Protein AF-A0A2W6AC91-F1 (afdb_monomer_lite)

Radius of gyration: 20.69 Å; chains: 1; bounding box: 42×21×51 Å

Sequence (63 aa):
MEAGVGTASRELGVPRRSLHRWLARYQEAGIEGLVERSRRPLELQPTIPTWVDRVIITVRLLT

pLDDT: mean 90.2, std 9.68, range [41.34, 97.31]

Foldseek 3Di:
DPDPLVRVCVVVVHDSVVVVQQVVLCVVPNPVSNPDDDPDDPDDDDPDPPVVVVVVVVVVVVD

Secondary structure (DSSP, 8-state):
-PPPHHHHHHHTT--HHHHHHHHHHHHHHGGGGGSPPP-S-SSPPP-S-HHHHHHHHHHHHH-

Structure (mmCIF, N/CA/C/O backbone):
data_AF-A0A2W6AC91-F1
#
_entry.id   AF-A0A2W6AC91-F1
#
loop_
_atom_site.group_PDB
_atom_site.id
_atom_site.type_symbol
_atom_site.label_atom_id
_atom_site.label_alt_id
_atom_site.label_comp_id
_atom_site.label_asym_id
_atom_site.label_entity_id
_atom_site.label_seq_id
_atom_site.pdbx_PDB_ins_code
_atom_site.Cartn_x
_atom_site.Cartn_y
_atom_site.Cartn_z
_atom_site.occupancy
_atom_site.B_iso_or_equiv
_atom_site.auth_seq_id
_atom_site.auth_comp_id
_atom_site.auth_asym_id
_atom_site.auth_atom_id
_atom_site.pdbx_PDB_model_num
ATOM 1 N N . MET A 1 1 ? 19.216 -3.883 -27.511 1.00 41.34 1 MET A N 1
ATOM 2 C CA . MET A 1 1 ? 19.212 -2.617 -26.750 1.00 41.34 1 MET A CA 1
ATOM 3 C C . MET A 1 1 ? 17.993 -2.663 -25.864 1.00 41.34 1 MET A C 1
ATOM 5 O O . MET A 1 1 ? 16.896 -2.716 -26.404 1.00 41.34 1 MET A O 1
ATOM 9 N N . GLU A 1 2 ? 18.167 -2.755 -24.549 1.00 52.44 2 GLU A N 1
ATOM 10 C CA . GLU A 1 2 ? 17.022 -2.691 -23.641 1.00 52.44 2 GLU A CA 1
ATOM 11 C C . GLU A 1 2 ? 16.302 -1.361 -23.871 1.00 52.44 2 GLU A C 1
ATOM 13 O O . GLU A 1 2 ? 16.918 -0.292 -23.842 1.00 52.44 2 GLU A O 1
ATOM 18 N N . ALA A 1 3 ? 15.019 -1.430 -24.219 1.00 67.56 3 ALA A N 1
ATOM 19 C CA . ALA A 1 3 ? 14.214 -0.248 -24.455 1.00 67.56 3 ALA A CA 1
ATOM 20 C C . ALA A 1 3 ? 14.205 0.593 -23.170 1.00 67.56 3 ALA A C 1
ATOM 22 O O . ALA A 1 3 ? 13.733 0.151 -22.125 1.00 67.56 3 ALA A O 1
ATOM 23 N N . GLY A 1 4 ? 14.754 1.807 -23.233 1.00 86.00 4 GLY A N 1
ATOM 24 C CA . GLY A 1 4 ? 14.780 2.699 -22.076 1.00 86.00 4 GLY A CA 1
ATOM 25 C C . GLY A 1 4 ? 13.367 3.042 -21.586 1.00 86.00 4 GLY A C 1
ATOM 26 O O . GLY A 1 4 ? 12.392 2.950 -22.336 1.00 86.00 4 GLY A O 1
ATOM 27 N N . VAL A 1 5 ? 13.254 3.527 -20.344 1.00 88.31 5 VAL A N 1
ATOM 28 C CA . VAL A 1 5 ? 11.977 3.862 -19.668 1.00 88.31 5 VAL A CA 1
ATOM 29 C C . VAL A 1 5 ? 11.029 4.706 -20.538 1.00 88.31 5 VAL A C 1
ATOM 31 O O . VAL A 1 5 ? 9.809 4.582 -20.450 1.00 88.31 5 VAL A O 1
ATOM 34 N N . GLY A 1 6 ? 11.568 5.562 -21.412 1.00 90.94 6 GLY A N 1
ATOM 35 C CA . GLY A 1 6 ? 10.775 6.377 -22.331 1.00 90.94 6 GLY A CA 1
ATOM 36 C C . GLY A 1 6 ? 10.052 5.602 -23.437 1.00 90.94 6 GLY A C 1
ATOM 37 O O . GLY A 1 6 ? 8.962 6.022 -23.822 1.00 90.94 6 GLY A O 1
ATOM 38 N N . THR A 1 7 ? 10.627 4.509 -23.935 1.00 94.12 7 THR A N 1
ATOM 39 C CA . THR A 1 7 ? 9.998 3.631 -24.933 1.00 94.12 7 THR A CA 1
ATOM 40 C C . THR A 1 7 ? 8.956 2.744 -24.265 1.00 94.12 7 THR A C 1
ATOM 42 O O . THR A 1 7 ? 7.795 2.802 -24.660 1.00 94.12 7 THR A O 1
ATOM 45 N N . ALA A 1 8 ? 9.313 2.090 -23.155 1.00 92.81 8 ALA A N 1
ATOM 46 C CA . ALA A 1 8 ? 8.380 1.288 -22.360 1.00 92.81 8 ALA A CA 1
ATOM 47 C C . ALA A 1 8 ? 7.154 2.095 -21.888 1.00 92.81 8 ALA A C 1
ATOM 49 O O . ALA A 1 8 ? 6.032 1.600 -21.890 1.00 92.81 8 ALA A O 1
ATOM 50 N N . SER A 1 9 ? 7.337 3.374 -21.535 1.00 95.00 9 SER A N 1
ATOM 51 C CA . SER A 1 9 ? 6.230 4.268 -21.163 1.00 95.00 9 SER A CA 1
ATOM 52 C C . SER A 1 9 ? 5.203 4.438 -22.283 1.00 95.00 9 SER A C 1
ATOM 54 O O . SER A 1 9 ? 4.007 4.480 -22.006 1.00 95.00 9 SER A O 1
ATOM 56 N N . ARG A 1 10 ? 5.660 4.536 -23.537 1.00 95.19 10 ARG A N 1
ATOM 57 C CA . ARG A 1 10 ? 4.780 4.682 -24.702 1.00 95.19 10 ARG A CA 1
ATOM 58 C C . ARG A 1 10 ? 4.105 3.366 -25.064 1.00 95.19 10 ARG A C 1
ATOM 60 O O . ARG A 1 10 ? 2.904 3.369 -25.286 1.00 95.19 10 ARG A O 1
ATOM 67 N N . GLU A 1 11 ? 4.858 2.271 -25.079 1.00 95.69 11 GLU A N 1
ATOM 68 C CA . GLU A 1 11 ? 4.346 0.939 -25.428 1.00 95.69 11 GLU A CA 1
ATOM 69 C C . GLU A 1 11 ? 3.292 0.442 -24.436 1.00 95.69 11 GLU A C 1
ATOM 71 O O . GLU A 1 11 ? 2.276 -0.115 -24.836 1.00 95.69 11 GLU A O 1
ATOM 76 N N . LEU A 1 12 ? 3.503 0.690 -23.141 1.00 93.56 12 LEU A N 1
ATOM 77 C CA . LEU A 1 12 ? 2.604 0.239 -22.078 1.00 93.56 12 LEU A CA 1
ATOM 78 C C . LEU A 1 12 ? 1.522 1.271 -21.722 1.00 93.56 12 LEU A C 1
ATOM 80 O O . LEU A 1 12 ? 0.658 0.986 -20.897 1.00 93.56 12 LEU A O 1
ATOM 84 N N . GLY A 1 13 ? 1.592 2.494 -22.261 1.00 95.69 13 GLY A N 1
ATOM 85 C CA . GLY A 1 13 ? 0.688 3.591 -21.890 1.00 95.69 13 GLY A CA 1
ATOM 86 C C . GLY A 1 13 ? 0.815 4.041 -20.426 1.00 95.69 13 GLY A C 1
ATOM 87 O O . GLY A 1 13 ? -0.072 4.705 -19.889 1.00 95.69 13 GLY A O 1
ATOM 88 N N . VAL A 1 14 ? 1.912 3.686 -19.752 1.00 94.88 14 VAL A N 1
ATOM 89 C CA . VAL A 1 14 ? 2.141 3.986 -18.334 1.00 94.88 14 VAL A CA 1
ATOM 90 C C . VAL A 1 14 ? 3.031 5.225 -18.200 1.00 94.88 14 VAL A C 1
ATOM 92 O O . VAL A 1 14 ? 4.067 5.313 -18.861 1.00 94.88 14 VAL A O 1
ATOM 95 N N . PRO A 1 15 ? 2.715 6.181 -17.306 1.00 95.81 15 PRO A N 1
ATOM 96 C CA . PRO A 1 15 ? 3.581 7.330 -17.057 1.00 95.81 15 PRO A CA 1
ATOM 97 C C . PRO A 1 15 ? 4.995 6.925 -16.613 1.00 95.81 15 PRO A C 1
ATOM 99 O O . PRO A 1 15 ? 5.148 6.098 -15.713 1.00 95.81 15 PRO A O 1
ATOM 102 N N . ARG A 1 16 ? 6.033 7.597 -17.139 1.00 94.19 16 ARG A N 1
ATOM 103 C CA . ARG A 1 16 ? 7.448 7.373 -16.759 1.00 94.19 16 ARG A CA 1
ATOM 104 C C . ARG A 1 16 ? 7.675 7.349 -15.242 1.00 94.19 16 ARG A C 1
ATOM 106 O O . ARG A 1 16 ? 8.406 6.500 -14.751 1.00 94.19 16 ARG A O 1
ATOM 113 N N . ARG A 1 17 ? 6.994 8.227 -14.488 1.00 95.69 17 ARG A N 1
ATOM 114 C CA . ARG A 1 17 ? 7.058 8.264 -13.010 1.00 95.69 17 ARG A CA 1
ATOM 115 C C . ARG A 1 17 ? 6.690 6.925 -12.357 1.00 95.69 17 ARG A C 1
ATOM 117 O O . ARG A 1 17 ? 7.294 6.537 -11.363 1.00 95.69 17 ARG A O 1
ATOM 124 N N . SER A 1 18 ? 5.703 6.221 -12.910 1.00 94.31 18 SER A N 1
ATOM 125 C CA . SER A 1 18 ? 5.249 4.931 -12.394 1.00 94.31 18 SER A CA 1
ATOM 126 C C . SER A 1 18 ? 6.264 3.841 -12.717 1.00 94.31 18 SER A C 1
ATOM 128 O O . SER A 1 18 ? 6.565 3.041 -11.839 1.00 94.31 18 SER A O 1
ATOM 130 N N . LEU A 1 19 ? 6.846 3.867 -13.923 1.00 94.69 19 LEU A N 1
ATOM 131 C CA . LEU A 1 19 ? 7.914 2.946 -14.316 1.00 94.69 19 LEU A CA 1
ATOM 132 C C . LEU A 1 19 ? 9.168 3.118 -13.455 1.00 94.69 19 LEU A C 1
ATOM 134 O O . LEU A 1 19 ? 9.691 2.128 -12.962 1.00 94.69 19 LEU A O 1
ATOM 138 N N . HIS A 1 20 ? 9.615 4.352 -13.197 1.00 94.44 20 HIS A N 1
ATOM 139 C CA . HIS A 1 20 ? 10.746 4.597 -12.293 1.00 94.44 20 HIS A CA 1
ATOM 140 C C . HIS A 1 20 ? 10.475 4.080 -10.880 1.00 94.44 20 HIS A C 1
ATOM 142 O O . HIS A 1 20 ? 11.341 3.457 -10.275 1.00 94.44 20 HIS A O 1
ATOM 148 N N . ARG A 1 21 ? 9.255 4.283 -10.367 1.00 93.62 21 ARG A N 1
ATOM 149 C CA . ARG A 1 21 ? 8.854 3.751 -9.061 1.00 93.62 21 ARG A CA 1
ATOM 150 C C . ARG A 1 21 ? 8.864 2.221 -9.034 1.00 93.62 21 ARG A C 1
ATOM 152 O O . ARG A 1 21 ? 9.285 1.648 -8.037 1.00 93.62 21 ARG A O 1
ATOM 159 N N . TRP A 1 22 ? 8.381 1.560 -10.084 1.00 94.12 22 TRP A N 1
ATOM 160 C CA . TRP A 1 22 ? 8.432 0.098 -10.189 1.00 94.12 22 TRP A CA 1
ATOM 161 C C . TRP A 1 22 ? 9.868 -0.411 -10.303 1.00 94.12 22 TRP A C 1
ATOM 163 O O . TRP A 1 22 ? 10.214 -1.359 -9.611 1.00 94.12 22 TRP A O 1
ATOM 173 N N . LEU A 1 23 ? 10.714 0.256 -11.091 1.00 94.69 23 LEU A N 1
ATOM 174 C CA . LEU A 1 23 ? 12.121 -0.106 -11.243 1.00 94.69 23 LEU A CA 1
ATOM 175 C C . LEU A 1 23 ? 12.883 0.002 -9.920 1.00 94.69 23 LEU A C 1
ATOM 177 O O . LEU A 1 23 ? 13.582 -0.936 -9.561 1.00 94.69 23 LEU A O 1
ATOM 181 N N . ALA A 1 24 ? 12.698 1.093 -9.170 1.00 94.94 24 ALA A N 1
ATOM 182 C CA . ALA A 1 24 ? 13.305 1.251 -7.849 1.00 94.94 24 ALA A CA 1
ATOM 183 C C . ALA A 1 24 ? 12.882 0.118 -6.897 1.00 94.94 24 ALA A C 1
ATOM 185 O O . ALA A 1 24 ? 13.723 -0.542 -6.298 1.00 94.94 24 ALA A O 1
ATOM 186 N N . ARG A 1 25 ? 11.581 -0.197 -6.839 1.00 95.31 25 ARG A N 1
ATOM 187 C CA . ARG A 1 25 ? 11.079 -1.303 -6.005 1.00 95.31 25 ARG A CA 1
ATOM 188 C C . ARG A 1 25 ? 11.602 -2.669 -6.442 1.00 95.31 25 ARG A C 1
ATOM 190 O O . ARG A 1 25 ? 11.861 -3.513 -5.591 1.00 95.31 25 ARG A O 1
ATOM 197 N N . TYR A 1 26 ? 11.731 -2.889 -7.747 1.00 95.31 26 TYR A N 1
ATOM 198 C CA . TYR A 1 26 ? 12.302 -4.115 -8.293 1.00 95.31 26 TYR A CA 1
ATOM 199 C C . TYR A 1 26 ? 13.790 -4.243 -7.951 1.00 95.31 26 TYR A C 1
ATOM 201 O O . TYR A 1 26 ? 14.249 -5.323 -7.605 1.00 95.31 26 TYR A O 1
ATOM 209 N N . GLN A 1 27 ? 14.542 -3.143 -7.991 1.00 96.00 27 GLN A N 1
ATOM 210 C CA . GLN A 1 27 ? 15.948 -3.127 -7.581 1.00 96.00 27 GLN A CA 1
ATOM 211 C C . GLN A 1 27 ? 16.117 -3.400 -6.079 1.00 96.00 27 GLN A C 1
ATOM 213 O O . GLN A 1 27 ? 17.075 -4.057 -5.690 1.00 96.00 27 GLN A O 1
ATOM 218 N N . GLU A 1 28 ? 15.185 -2.935 -5.244 1.00 97.06 28 GLU A N 1
ATOM 219 C CA . GLU A 1 28 ? 15.219 -3.139 -3.789 1.00 97.06 28 GLU A CA 1
ATOM 220 C C . GLU A 1 28 ? 14.801 -4.551 -3.353 1.00 97.06 28 GLU A C 1
ATOM 222 O O . GLU A 1 28 ? 15.408 -5.121 -2.451 1.00 97.06 28 GLU A O 1
ATOM 227 N N . ALA A 1 29 ? 13.739 -5.103 -3.948 1.00 96.12 29 ALA A N 1
ATOM 228 C CA . ALA A 1 29 ? 13.068 -6.308 -3.446 1.00 96.12 29 ALA A CA 1
ATOM 229 C C . ALA A 1 29 ? 12.781 -7.365 -4.528 1.00 96.12 29 ALA A C 1
ATOM 231 O O . ALA A 1 29 ? 12.039 -8.318 -4.288 1.00 96.12 29 ALA A O 1
ATOM 232 N N . GLY A 1 30 ? 13.324 -7.203 -5.736 1.00 95.62 30 GLY A N 1
ATOM 233 C CA . GLY A 1 30 ? 13.051 -8.088 -6.864 1.00 95.62 30 GLY A CA 1
ATOM 234 C C . GLY A 1 30 ? 11.573 -8.088 -7.253 1.00 95.62 30 GLY A C 1
ATOM 235 O O . GLY A 1 30 ? 10.876 -7.073 -7.174 1.00 95.62 30 GLY A O 1
ATOM 236 N N . ILE A 1 31 ? 11.072 -9.252 -7.669 1.00 95.50 31 ILE A N 1
ATOM 237 C CA . ILE A 1 31 ? 9.681 -9.406 -8.111 1.00 95.50 31 ILE A CA 1
ATOM 238 C C . ILE A 1 31 ? 8.664 -9.107 -6.994 1.00 95.50 31 ILE A C 1
ATOM 240 O O . ILE A 1 31 ? 7.627 -8.502 -7.260 1.00 95.50 31 ILE A O 1
ATOM 244 N N . GLU A 1 32 ? 9.005 -9.404 -5.734 1.00 95.31 32 GLU A N 1
ATOM 245 C CA . GLU A 1 32 ? 8.194 -9.075 -4.548 1.00 95.31 32 GLU A CA 1
ATOM 246 C C . GLU A 1 32 ? 8.010 -7.556 -4.373 1.00 95.31 32 GLU A C 1
ATOM 248 O O . GLU A 1 32 ? 7.040 -7.072 -3.784 1.00 95.31 32 GLU A O 1
ATOM 253 N N . GLY A 1 33 ? 8.927 -6.766 -4.939 1.00 93.81 33 GLY A N 1
ATOM 254 C CA . GLY A 1 33 ? 8.838 -5.311 -5.033 1.00 93.81 33 GLY A CA 1
ATOM 255 C C . GLY A 1 33 ? 7.642 -4.798 -5.836 1.00 93.81 33 GLY A C 1
ATOM 256 O O . GLY A 1 33 ? 7.185 -3.670 -5.617 1.00 93.81 33 GLY A O 1
ATOM 257 N N . LEU A 1 34 ? 7.140 -5.607 -6.769 1.00 94.19 34 LEU A N 1
ATOM 258 C CA . LEU A 1 34 ? 6.111 -5.214 -7.731 1.00 94.19 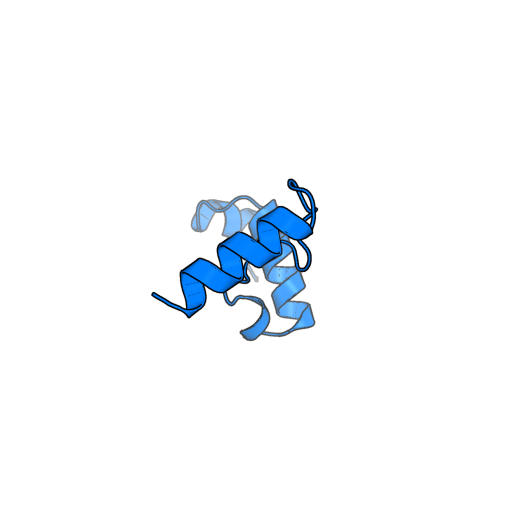34 LEU A CA 1
ATOM 259 C C . LEU A 1 34 ? 4.692 -5.595 -7.306 1.00 94.19 34 LEU A C 1
ATOM 261 O O . LEU A 1 34 ? 3.738 -5.096 -7.903 1.00 94.19 34 LEU A O 1
ATOM 265 N N . VAL A 1 35 ? 4.543 -6.417 -6.266 1.00 93.38 35 VAL A N 1
ATOM 266 C CA . VAL A 1 35 ? 3.240 -6.734 -5.673 1.00 93.38 35 VAL A CA 1
ATOM 267 C C . VAL A 1 35 ? 2.566 -5.442 -5.189 1.00 93.38 35 VAL A C 1
ATOM 269 O O . VAL A 1 35 ? 3.223 -4.555 -4.631 1.00 93.38 35 VAL A O 1
ATOM 272 N N . GLU A 1 36 ? 1.252 -5.300 -5.414 1.00 88.06 36 GLU A N 1
ATOM 273 C CA . GLU A 1 36 ? 0.518 -4.117 -4.945 1.00 88.06 36 GLU A CA 1
ATOM 274 C C . GLU A 1 36 ? 0.601 -4.044 -3.418 1.00 88.06 36 GLU A C 1
ATOM 276 O O . GLU A 1 36 ? 0.171 -4.940 -2.693 1.00 88.06 36 GLU A O 1
ATOM 281 N N . ARG A 1 37 ? 1.159 -2.937 -2.929 1.00 84.06 37 ARG A N 1
ATOM 282 C CA . ARG A 1 37 ? 1.235 -2.638 -1.501 1.00 84.06 37 ARG A CA 1
ATOM 283 C C . ARG A 1 37 ? 0.068 -1.755 -1.117 1.00 84.06 37 ARG A C 1
ATOM 285 O O . ARG A 1 37 ? -0.283 -0.825 -1.846 1.00 84.06 37 ARG A O 1
ATOM 292 N N . SER A 1 38 ? -0.484 -2.005 0.067 1.00 83.69 38 SER A N 1
ATOM 293 C CA . SER A 1 38 ? -1.457 -1.098 0.663 1.00 83.69 38 SER A CA 1
ATOM 294 C C . SER A 1 38 ? -0.888 0.322 0.687 1.00 83.69 38 SER A C 1
ATOM 296 O O . SER A 1 38 ? 0.220 0.556 1.163 1.00 83.69 38 SER A O 1
ATOM 298 N N . ARG A 1 39 ? -1.656 1.277 0.158 1.00 83.38 39 ARG A N 1
ATOM 299 C CA . ARG A 1 39 ? -1.350 2.715 0.248 1.00 83.38 39 ARG A CA 1
ATOM 300 C C . ARG A 1 39 ? -1.868 3.330 1.540 1.00 83.38 39 ARG A C 1
ATOM 302 O O . ARG A 1 39 ? -1.754 4.538 1.727 1.00 83.38 39 ARG A O 1
ATOM 309 N N . ARG A 1 40 ? -2.511 2.522 2.387 1.00 84.12 40 ARG A N 1
ATOM 310 C CA . ARG A 1 40 ? -3.013 2.993 3.670 1.00 84.12 40 ARG A CA 1
ATOM 311 C C . ARG A 1 40 ? -1.812 3.344 4.551 1.00 84.12 40 ARG A C 1
ATOM 313 O O . ARG A 1 40 ? -0.848 2.577 4.562 1.00 84.12 40 ARG A O 1
ATOM 320 N N . PRO A 1 41 ? -1.861 4.475 5.265 1.00 85.12 41 PRO A N 1
ATOM 321 C CA . PRO A 1 41 ? -0.882 4.784 6.294 1.00 85.12 41 PRO A CA 1
ATOM 322 C C . PRO A 1 41 ? -0.737 3.622 7.281 1.00 85.12 41 PRO A C 1
ATOM 324 O O . PRO A 1 41 ? -1.719 2.938 7.574 1.00 85.12 41 PRO A O 1
ATOM 327 N N . LEU A 1 42 ? 0.480 3.423 7.795 1.00 85.56 42 LEU A N 1
ATOM 328 C CA . LEU A 1 42 ? 0.739 2.476 8.887 1.00 85.56 42 LEU A CA 1
ATOM 329 C C . LEU A 1 42 ? -0.026 2.880 10.151 1.00 85.56 42 LEU A C 1
ATOM 331 O O . LEU A 1 42 ? -0.531 2.026 10.872 1.00 85.56 42 LEU A O 1
ATOM 335 N N . GLU A 1 43 ? -0.151 4.187 10.368 1.00 83.12 43 GLU A N 1
ATOM 336 C CA . GLU A 1 43 ? -0.857 4.773 11.495 1.00 83.12 43 GLU A CA 1
ATOM 337 C C . GLU A 1 43 ? -1.883 5.780 10.980 1.00 83.12 43 GLU A C 1
ATOM 339 O O . GLU A 1 43 ? -1.587 6.627 10.132 1.00 83.12 43 GLU A O 1
ATOM 344 N N . LEU A 1 44 ? -3.112 5.674 11.481 1.00 82.19 44 LEU A N 1
ATOM 345 C CA . LEU A 1 44 ? -4.160 6.649 11.216 1.00 82.19 44 LEU A CA 1
ATOM 346 C C . LEU A 1 44 ? -4.141 7.707 12.314 1.00 82.19 44 LEU A C 1
ATOM 348 O O . LEU A 1 44 ? -4.014 7.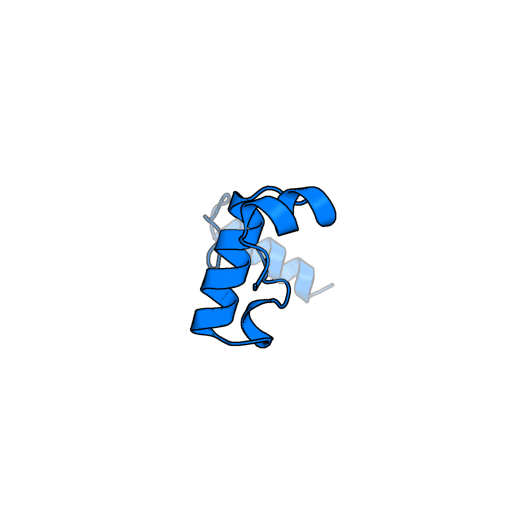389 13.494 1.00 82.19 44 LEU A O 1
ATOM 352 N N . GLN A 1 45 ? -4.312 8.969 11.925 1.00 85.44 45 GLN A N 1
ATOM 353 C CA . GLN A 1 45 ? -4.507 10.038 12.897 1.00 85.44 45 GLN A CA 1
ATOM 354 C C . GLN A 1 45 ? -5.891 9.874 13.547 1.00 85.44 45 GLN A C 1
ATOM 356 O O . GLN A 1 45 ? -6.890 9.824 12.818 1.00 85.44 45 GLN A O 1
ATOM 361 N N . PRO A 1 46 ? -5.987 9.794 14.889 1.00 83.38 46 PRO A N 1
ATOM 362 C CA . PRO A 1 46 ? -7.272 9.692 15.566 1.00 83.38 46 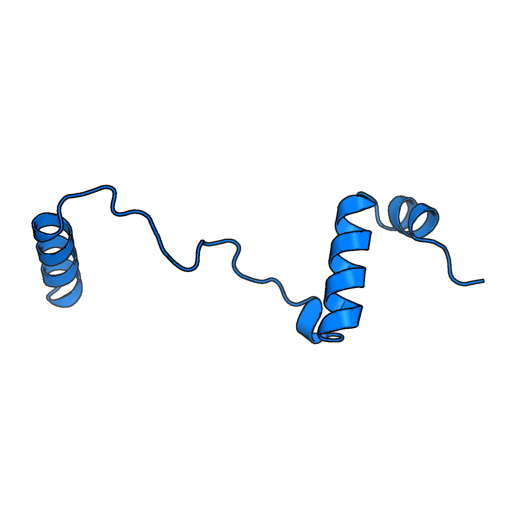PRO A CA 1
ATOM 363 C C . PRO A 1 46 ? -8.125 10.916 15.237 1.00 83.38 46 PRO A C 1
ATOM 365 O O . PRO A 1 46 ? -7.769 12.043 15.566 1.00 83.38 46 PRO A O 1
ATOM 368 N N . THR A 1 47 ? -9.254 10.700 14.565 1.00 88.00 47 THR A N 1
ATOM 369 C CA . THR A 1 47 ? -10.199 11.783 14.23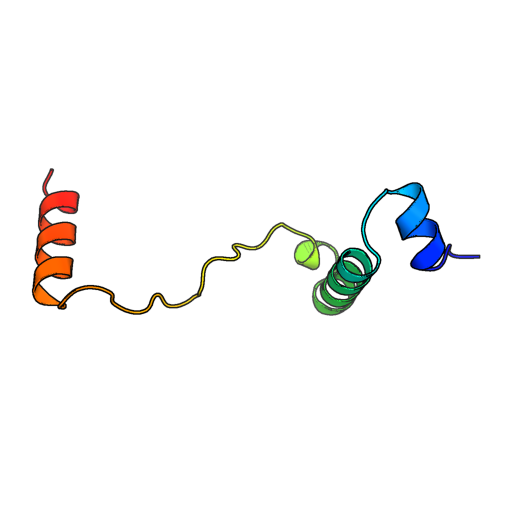0 1.00 88.00 47 THR A CA 1
ATOM 370 C C . THR A 1 47 ? -11.259 11.970 15.324 1.00 88.00 47 THR A C 1
ATOM 372 O O . THR A 1 47 ? -12.025 12.928 15.298 1.00 88.00 47 THR A O 1
ATOM 375 N N . ILE A 1 48 ? -11.304 11.058 16.300 1.00 90.56 48 ILE A N 1
ATOM 376 C CA . ILE A 1 48 ? -12.278 11.035 17.394 1.00 90.56 48 ILE A CA 1
ATOM 377 C C . ILE A 1 48 ? -11.578 10.850 18.747 1.00 90.56 48 ILE A C 1
ATOM 379 O O . ILE A 1 48 ? -10.504 10.244 18.804 1.00 90.56 48 ILE A O 1
ATOM 383 N N . PRO A 1 49 ? -12.180 11.325 19.853 1.00 94.31 49 PRO A N 1
ATOM 384 C CA . PRO A 1 49 ? -11.680 11.043 21.192 1.00 94.31 49 PRO A CA 1
ATOM 385 C C . PRO A 1 49 ? -11.600 9.536 21.466 1.00 94.31 49 PRO A C 1
ATOM 387 O O . PRO A 1 49 ? -12.500 8.778 21.104 1.00 94.31 49 PRO A O 1
ATOM 390 N N . THR A 1 50 ? -10.564 9.106 22.188 1.00 91.50 50 THR A N 1
ATOM 391 C CA . THR A 1 50 ? -10.263 7.685 22.448 1.00 91.50 50 THR A CA 1
ATOM 392 C C . THR A 1 50 ? -11.417 6.911 23.090 1.00 91.50 50 THR A C 1
ATOM 394 O O . THR A 1 50 ? -11.575 5.719 22.841 1.00 91.50 50 THR A 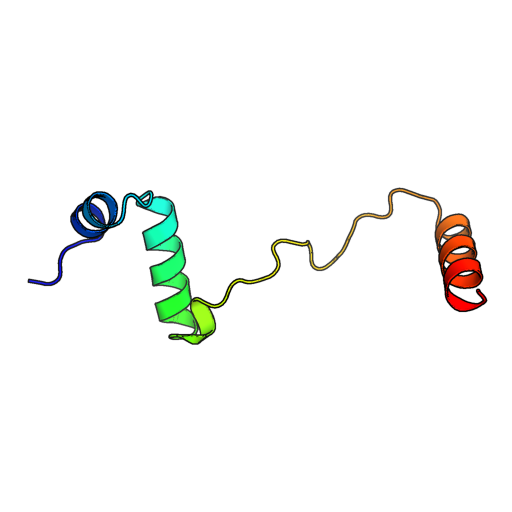O 1
ATOM 397 N N . TRP A 1 51 ? -12.243 7.558 23.917 1.00 94.50 51 TRP A N 1
ATOM 398 C CA . TRP A 1 51 ? -13.383 6.887 24.547 1.00 94.50 51 TRP A CA 1
ATOM 399 C C . TRP A 1 51 ? -14.453 6.472 23.524 1.00 94.50 51 TRP A C 1
ATOM 401 O O . TRP A 1 51 ? -15.059 5.417 23.691 1.00 94.50 51 TRP A O 1
ATOM 411 N N . VAL A 1 52 ? -14.642 7.250 22.449 1.00 95.56 52 VAL A N 1
ATOM 412 C CA . VAL A 1 52 ? -15.593 6.938 21.368 1.00 95.56 52 VAL A CA 1
ATOM 413 C C . VAL A 1 52 ? -15.105 5.726 20.580 1.00 95.56 52 VAL A C 1
ATOM 415 O O . VAL A 1 52 ? -15.870 4.793 20.352 1.00 95.56 52 VAL A O 1
ATOM 418 N N . ASP A 1 53 ? -13.818 5.709 20.228 1.00 93.31 53 ASP A N 1
ATOM 419 C CA . ASP A 1 53 ? -13.182 4.594 19.518 1.00 93.31 53 ASP A CA 1
ATOM 420 C C . ASP A 1 53 ? -13.345 3.269 20.283 1.00 93.31 53 ASP A C 1
ATOM 422 O O . ASP A 1 53 ? -13.806 2.268 19.731 1.00 93.31 53 ASP A O 1
ATOM 426 N N . ARG A 1 54 ? -13.112 3.292 21.603 1.00 95.00 54 ARG A N 1
ATOM 427 C CA . ARG A 1 54 ? -13.308 2.125 22.477 1.00 95.00 54 ARG A CA 1
ATOM 428 C C . ARG A 1 54 ? -14.748 1.621 22.487 1.00 95.00 54 ARG A C 1
ATOM 430 O O . ARG A 1 54 ? -14.955 0.408 22.462 1.00 95.00 54 ARG A O 1
ATOM 437 N N . VAL A 1 55 ? -15.736 2.517 22.523 1.00 96.56 55 VAL A N 1
ATOM 438 C CA . VAL A 1 55 ? -17.157 2.129 22.475 1.00 96.56 55 VAL A CA 1
ATOM 439 C C . VAL A 1 55 ? -17.486 1.478 21.133 1.00 96.56 55 VAL A C 1
ATOM 441 O O . VAL A 1 55 ? -18.089 0.408 21.122 1.00 96.56 55 VAL A O 1
ATOM 444 N N . ILE A 1 56 ? -17.039 2.063 20.016 1.00 94.19 56 ILE A N 1
ATOM 445 C CA . ILE A 1 56 ? -17.266 1.515 18.669 1.00 94.19 56 ILE A CA 1
ATOM 446 C C . ILE A 1 56 ? -16.665 0.113 18.547 1.00 94.19 56 ILE A C 1
ATOM 448 O O . ILE A 1 56 ? -17.360 -0.810 18.121 1.00 94.19 56 ILE A O 1
ATOM 452 N N . ILE A 1 57 ? -15.403 -0.064 18.949 1.00 93.44 57 ILE A N 1
ATOM 453 C CA . ILE A 1 57 ? -14.723 -1.366 18.916 1.00 93.44 57 ILE A CA 1
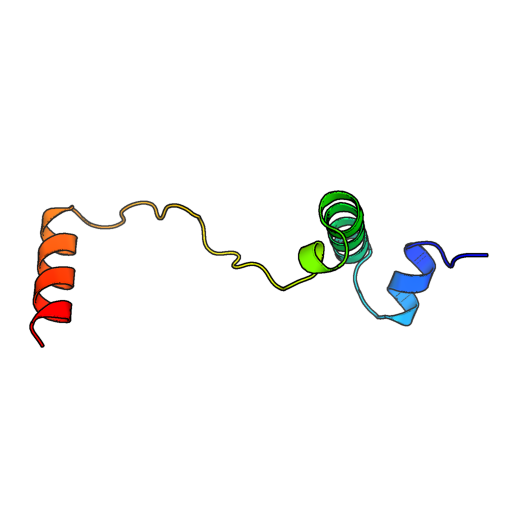ATOM 454 C C . ILE A 1 57 ? -15.477 -2.379 19.780 1.00 93.44 57 ILE A C 1
ATOM 456 O O . ILE A 1 57 ? -15.739 -3.489 19.328 1.00 93.44 57 ILE A O 1
ATOM 460 N N . THR A 1 58 ? -15.878 -1.992 20.992 1.00 97.31 58 THR A N 1
ATOM 461 C CA . THR A 1 58 ? -16.601 -2.876 21.917 1.00 97.31 58 THR A CA 1
ATOM 462 C C . THR A 1 58 ? -17.925 -3.341 21.317 1.00 97.31 58 THR A C 1
ATOM 464 O O . THR A 1 58 ? -18.180 -4.538 21.259 1.00 97.31 58 THR A O 1
ATOM 467 N N . VAL A 1 59 ? -18.743 -2.423 20.797 1.00 96.25 59 VAL A N 1
ATOM 468 C CA . VAL A 1 59 ? -20.018 -2.772 20.152 1.00 96.25 59 VAL A CA 1
ATOM 469 C C . VAL A 1 59 ? -19.783 -3.667 18.936 1.00 96.25 59 VAL A C 1
ATOM 471 O O . VAL A 1 59 ? -20.457 -4.683 18.788 1.00 96.25 59 VAL A O 1
ATOM 474 N N . ARG A 1 60 ? -18.798 -3.339 18.089 1.00 94.94 60 ARG A N 1
ATOM 475 C CA . ARG A 1 60 ? -18.493 -4.113 16.879 1.00 94.94 60 ARG A CA 1
ATOM 476 C C . ARG A 1 60 ? -18.023 -5.536 17.176 1.00 94.94 60 ARG A C 1
ATOM 478 O O . ARG A 1 60 ? -18.246 -6.408 16.348 1.00 94.94 60 ARG A O 1
ATOM 485 N N . LEU A 1 61 ? -17.340 -5.752 18.296 1.00 95.25 61 LEU A N 1
ATOM 486 C CA . LEU A 1 61 ? -16.833 -7.067 18.691 1.00 95.25 61 LEU A CA 1
ATOM 487 C C . LEU A 1 61 ? -17.853 -7.901 19.479 1.00 95.25 61 LEU A C 1
ATOM 489 O O . LEU A 1 61 ? -17.702 -9.116 19.547 1.00 95.25 61 LEU A O 1
ATOM 493 N N . LEU A 1 62 ? -18.858 -7.263 20.083 1.00 90.06 62 LEU A N 1
ATOM 494 C CA . LEU A 1 62 ? -19.898 -7.921 20.884 1.00 90.06 62 LEU A CA 1
ATOM 495 C C . LEU A 1 62 ? -21.206 -8.186 20.117 1.00 90.06 62 LEU A C 1
ATOM 497 O O . LEU A 1 62 ? -22.146 -8.710 20.712 1.00 90.06 62 LEU A O 1
ATOM 501 N N . THR A 1 63 ? -21.272 -7.820 18.834 1.00 76.12 63 THR A N 1
ATOM 502 C CA . THR A 1 63 ? -22.426 -8.049 17.946 1.00 76.12 63 THR A CA 1
ATOM 503 C C . THR A 1 63 ? -22.007 -8.908 16.766 1.00 76.12 63 THR A C 1
ATOM 505 O O . THR A 1 63 ? -22.756 -9.847 16.430 1.00 76.12 63 THR A O 1
#